Protein AF-A0A183EMD5-F1 (afdb_monomer)

Organism: NCBI:txid637853

Radius of gyration: 33.11 Å; Cα contacts (8 Å, |Δi|>4): 46; chains: 1; bounding box: 68×28×102 Å

Secondary structure (DSSP, 8-state):
-HHHHHHHHHHHHHHHHHHHHHHHHHHHHHHHHHHHHHHHHHHHHIIIIIIIIIIHHIIIIIHHHHHHHHHHHHHHHHHHHHHTTSS--HHHHHHHHHHHHHHHHHHHHHHHHHHHHHHHHHHHHHHHHHHHHHHHHHHHHHHHHHHH-

Mean predicted aligned error: 10.24 Å

InterPro domains:
  IPR027267 AH/BAR domain superfamily [G3DSA:1.20.1270.60] (32-148)

Sequence (149 aa):
MKDTQQALNSLAKEENKTAQQIESKFLDSWAKNWLKQDLDEYLQDIESKFLDSWAKNWLKQDLDEYLQDVSELKKRRLDKDGLAQSANNREADDNYVQQLQKVQGNISHLKAHYRKTADATRQLITILEDHFDKCADMTESRLEHAKKA

Foldseek 3Di:
DVVVVVVVVVVVVVVVVVVVVVVVVCCVVCCVVVCVPLVVVLVCCCCVQQVVPPVCCLVPPLVVVLVVLVVVLVVLVVVCVVCVVPPDDPPSVVSNVVSVVVNVVSVVCVVVVVVVVVVSVVVNVVSVVVSVVVVVVVVVVVVVVVVVD

pLDDT: mean 83.58, std 7.9, range [55.19, 96.19]

Structure (mmCIF, N/CA/C/O backbone):
data_AF-A0A183EMD5-F1
#
_entry.id   AF-A0A183EMD5-F1
#
loop_
_atom_site.group_PDB
_atom_site.id
_atom_site.type_symbol
_atom_site.label_atom_id
_atom_site.label_alt_id
_atom_site.label_comp_id
_atom_site.label_asym_id
_atom_site.label_entity_id
_atom_site.label_seq_id
_atom_site.pdbx_PDB_ins_code
_atom_site.Cartn_x
_atom_site.Cartn_y
_atom_site.Cartn_z
_atom_site.occupancy
_atom_site.B_iso_or_equiv
_atom_site.auth_seq_id
_atom_site.auth_comp_id
_atom_site.auth_asym_id
_atom_site.auth_atom_id
_atom_site.pdbx_PDB_model_num
ATOM 1 N N . MET A 1 1 ? -34.357 6.714 62.766 1.00 66.81 1 MET A N 1
ATOM 2 C CA . MET A 1 1 ? -34.861 6.439 61.397 1.00 66.81 1 MET A CA 1
ATOM 3 C C . MET A 1 1 ? -34.307 7.421 60.370 1.00 66.81 1 MET A C 1
ATOM 5 O O . MET A 1 1 ? -33.823 6.967 59.345 1.00 66.81 1 MET A O 1
ATOM 9 N N . LYS A 1 2 ? -34.323 8.740 60.624 1.00 76.81 2 LYS A N 1
ATOM 10 C CA . LYS A 1 2 ? -33.762 9.736 59.689 1.00 76.81 2 LYS A CA 1
ATOM 11 C C . LYS A 1 2 ? -32.242 9.584 59.489 1.00 76.81 2 LYS A C 1
ATOM 13 O O . LYS A 1 2 ? -31.785 9.550 58.352 1.00 76.81 2 LYS A O 1
ATOM 18 N N . ASP A 1 3 ? -31.504 9.365 60.576 1.00 86.81 3 ASP A N 1
ATOM 19 C CA . ASP A 1 3 ? -30.039 9.210 60.542 1.00 86.81 3 ASP A CA 1
ATOM 20 C C . ASP A 1 3 ? -29.598 7.904 59.865 1.00 86.81 3 ASP A C 1
ATOM 22 O O . ASP A 1 3 ? -28.629 7.877 59.110 1.00 86.81 3 ASP A O 1
ATOM 26 N N . THR A 1 4 ? -30.363 6.824 60.055 1.00 88.12 4 THR A N 1
ATOM 27 C CA . THR A 1 4 ? -30.132 5.539 59.382 1.00 88.12 4 THR A CA 1
ATOM 28 C C . THR A 1 4 ? -30.353 5.630 57.872 1.00 88.12 4 THR A C 1
ATOM 30 O O . THR A 1 4 ? -29.566 5.076 57.109 1.00 88.12 4 THR A O 1
ATOM 33 N N . GLN A 1 5 ? -31.370 6.373 57.424 1.00 90.88 5 GLN A N 1
ATOM 34 C CA . GLN A 1 5 ? -31.611 6.604 55.997 1.00 90.88 5 GLN A CA 1
ATOM 35 C C . GLN A 1 5 ? -30.497 7.447 55.358 1.00 90.88 5 GLN A C 1
ATOM 37 O O . GLN A 1 5 ? -30.076 7.182 54.233 1.00 90.88 5 GLN A O 1
ATOM 42 N N . GLN A 1 6 ? -29.995 8.455 56.077 1.00 92.75 6 GLN A N 1
ATOM 43 C CA . GLN A 1 6 ? -28.863 9.265 55.623 1.00 92.75 6 GLN A CA 1
ATOM 44 C C . GLN A 1 6 ? -27.577 8.440 55.501 1.00 92.75 6 GLN A C 1
ATOM 46 O O . GLN A 1 6 ? -26.858 8.581 54.509 1.00 92.75 6 GLN A O 1
ATOM 51 N N . ALA A 1 7 ? -27.307 7.560 56.468 1.00 91.38 7 ALA A N 1
ATOM 52 C CA . ALA A 1 7 ? -26.167 6.649 56.421 1.00 91.38 7 ALA A CA 1
ATOM 53 C C . ALA A 1 7 ? -26.244 5.691 55.219 1.00 91.38 7 ALA A C 1
ATOM 55 O O . ALA A 1 7 ? -25.272 5.577 54.475 1.00 91.38 7 ALA A O 1
ATOM 56 N N . LEU A 1 8 ? -27.411 5.085 54.968 1.00 90.81 8 LEU A N 1
ATOM 57 C CA . LEU A 1 8 ? -27.663 4.218 53.806 1.00 90.81 8 LEU A CA 1
ATOM 58 C C . LEU A 1 8 ? -27.429 4.935 52.470 1.00 90.81 8 LEU A C 1
ATOM 60 O O . LEU A 1 8 ? -26.729 4.416 51.605 1.00 90.81 8 LEU A O 1
ATOM 64 N N . ASN A 1 9 ? -27.952 6.153 52.314 1.00 94.38 9 ASN A N 1
ATOM 65 C CA . ASN A 1 9 ? -27.755 6.935 51.089 1.00 94.38 9 ASN A CA 1
ATOM 66 C C . ASN A 1 9 ? -26.283 7.321 50.871 1.00 94.38 9 ASN A C 1
ATOM 68 O O . ASN A 1 9 ? -25.826 7.421 49.733 1.00 94.38 9 ASN A O 1
ATOM 72 N N . SER A 1 10 ? -25.544 7.556 51.957 1.00 94.06 10 SER A N 1
ATOM 73 C CA . SER A 1 10 ? -24.124 7.912 51.898 1.00 94.06 10 SER A CA 1
ATOM 74 C C . SER A 1 10 ? -23.267 6.705 51.511 1.00 94.06 10 SER A C 1
ATOM 76 O O . SER A 1 10 ? -22.385 6.836 50.668 1.00 94.06 10 SER A O 1
ATOM 78 N N . LEU A 1 11 ? -23.591 5.526 52.055 1.00 93.62 11 LEU A N 1
ATOM 79 C CA . LEU A 1 11 ? -23.011 4.238 51.664 1.00 93.62 11 LEU A CA 1
ATOM 80 C C . LEU A 1 11 ? -23.242 3.940 50.182 1.00 93.62 11 LEU A C 1
ATOM 82 O O . LEU A 1 11 ? -22.276 3.740 49.454 1.00 93.62 11 LEU A O 1
ATOM 86 N N . ALA A 1 12 ? -24.489 4.029 49.712 1.00 90.25 12 ALA A N 1
ATOM 87 C CA . ALA A 1 12 ? -24.818 3.789 48.307 1.00 90.25 12 ALA A CA 1
ATOM 88 C C . ALA A 1 12 ? -24.067 4.740 47.356 1.00 90.25 12 ALA A C 1
ATOM 90 O O . ALA A 1 12 ? -23.650 4.351 46.267 1.00 90.25 12 ALA A O 1
ATOM 91 N N . LYS A 1 13 ? -23.860 6.001 47.761 1.00 95.06 13 LYS A N 1
ATOM 92 C CA . LYS A 1 13 ? -23.096 6.974 46.969 1.00 95.06 13 LYS A CA 1
ATOM 93 C C . LYS A 1 13 ? -21.610 6.614 46.891 1.00 95.06 13 LYS A C 1
ATOM 95 O O . LYS A 1 13 ? -21.016 6.760 45.823 1.00 95.06 13 LYS A O 1
ATOM 100 N N . GLU A 1 14 ? -21.019 6.160 47.993 1.00 93.50 14 GLU A N 1
ATOM 101 C CA . GLU A 1 14 ? -19.604 5.779 48.030 1.00 93.50 14 GLU A CA 1
ATOM 102 C C . GLU A 1 14 ? -19.351 4.450 47.305 1.00 93.50 14 GLU A C 1
ATOM 104 O O . GLU A 1 14 ? -18.366 4.334 46.575 1.00 93.50 14 GLU A O 1
ATOM 109 N N . GLU A 1 15 ? -20.272 3.488 47.409 1.00 89.81 15 GLU A N 1
ATOM 110 C CA . GLU A 1 15 ? -20.260 2.258 46.606 1.00 89.81 15 GLU A CA 1
ATOM 111 C C . GLU A 1 15 ? -20.306 2.579 45.112 1.00 89.81 15 GLU A C 1
ATOM 113 O O . GLU A 1 15 ? -19.452 2.119 44.357 1.00 89.81 15 GLU A O 1
ATOM 118 N N . ASN A 1 16 ? -21.238 3.436 44.688 1.00 89.75 16 ASN A N 1
ATOM 119 C CA . ASN A 1 16 ? -21.385 3.799 43.280 1.00 89.75 16 ASN A CA 1
ATOM 120 C C . ASN A 1 16 ? -20.142 4.534 42.745 1.00 89.75 16 ASN A C 1
ATOM 122 O O . ASN A 1 16 ? -19.648 4.252 41.656 1.00 89.75 16 ASN A O 1
ATOM 126 N N . LYS A 1 17 ? -19.563 5.432 43.548 1.00 93.94 17 LYS A N 1
ATOM 127 C CA . LYS A 1 17 ? -18.305 6.111 43.216 1.00 93.94 17 LYS A CA 1
ATOM 128 C C . LYS A 1 17 ? -17.132 5.131 43.112 1.00 93.94 17 LYS A C 1
ATOM 130 O O . LYS A 1 17 ? -16.304 5.262 42.212 1.00 93.94 17 LYS A O 1
ATOM 135 N N . THR A 1 18 ? -17.059 4.154 44.012 1.00 88.81 18 THR A N 1
ATOM 136 C CA . THR A 1 18 ? -16.024 3.111 43.989 1.00 88.81 18 THR A CA 1
ATOM 137 C C . THR A 1 18 ? -16.171 2.230 42.749 1.00 88.81 18 THR A C 1
ATOM 139 O O . THR A 1 18 ? -15.181 1.976 42.065 1.00 88.81 18 THR A O 1
ATOM 142 N N . ALA A 1 19 ? -17.401 1.842 42.403 1.00 84.25 19 ALA A N 1
ATOM 143 C CA . ALA A 1 19 ? -17.705 1.086 41.192 1.00 84.25 19 ALA A CA 1
ATOM 144 C C . ALA A 1 19 ? -17.266 1.843 39.927 1.00 84.25 19 ALA A C 1
ATOM 146 O O . ALA A 1 19 ? -16.502 1.301 39.134 1.00 84.25 19 ALA A O 1
ATOM 147 N N . GLN A 1 20 ? -17.625 3.126 39.801 1.00 86.12 20 GLN A N 1
ATOM 148 C CA . GLN A 1 20 ? -17.197 3.976 38.681 1.00 86.12 20 GLN A CA 1
ATOM 149 C C . GLN A 1 20 ? -15.669 4.093 38.575 1.00 86.12 20 GLN A C 1
ATOM 151 O O . GLN A 1 20 ? -15.111 4.106 37.478 1.00 86.12 20 GLN A O 1
ATOM 156 N N . GLN A 1 21 ? -14.963 4.179 39.706 1.00 88.00 21 GLN A N 1
ATOM 157 C CA . GLN A 1 21 ? -13.499 4.244 39.712 1.00 88.00 21 GLN A CA 1
ATOM 158 C C . GLN A 1 21 ? -12.850 2.930 39.270 1.00 88.00 21 GLN A C 1
ATOM 160 O O . GLN A 1 21 ? -11.836 2.959 38.570 1.00 88.00 21 GLN A O 1
ATOM 165 N N . ILE A 1 22 ? -13.405 1.791 39.685 1.00 80.19 22 ILE A N 1
ATOM 166 C CA . ILE A 1 22 ? -12.938 0.469 39.258 1.00 80.19 22 ILE A CA 1
ATOM 167 C C . ILE A 1 22 ? -13.197 0.289 37.760 1.00 80.19 22 ILE A C 1
ATOM 169 O O . ILE A 1 22 ? -12.276 -0.078 37.033 1.00 80.19 22 ILE A O 1
ATOM 173 N N . GLU A 1 23 ? -14.401 0.623 37.295 1.00 78.56 23 GLU A N 1
ATOM 174 C CA . GLU A 1 23 ? -14.796 0.561 35.887 1.00 78.56 23 GLU A CA 1
ATOM 175 C C . GLU A 1 23 ? -13.886 1.429 35.011 1.00 78.56 23 GLU A C 1
ATOM 177 O O . GLU A 1 23 ? -13.300 0.943 34.046 1.00 78.56 23 GLU A O 1
ATOM 182 N N . SER A 1 24 ? -13.666 2.690 35.394 1.00 81.69 24 SER A N 1
ATOM 183 C CA . SER A 1 24 ? -12.789 3.604 34.657 1.00 81.69 24 SER A CA 1
ATOM 184 C C . SER A 1 24 ? -11.348 3.092 34.573 1.00 81.69 24 SER A C 1
ATOM 186 O O . SER A 1 24 ? -10.747 3.137 33.501 1.00 81.69 24 SER A O 1
ATOM 188 N N . LYS A 1 25 ? -10.790 2.565 35.672 1.00 83.94 25 LYS A N 1
ATOM 189 C CA . LYS A 1 25 ? -9.428 2.004 35.678 1.00 83.94 25 LYS A CA 1
ATOM 190 C C . LYS A 1 25 ? -9.317 0.738 34.837 1.00 83.94 25 LYS A C 1
ATOM 192 O O . LYS A 1 25 ? -8.302 0.543 34.169 1.00 83.94 25 LYS A O 1
ATOM 197 N N . PHE A 1 26 ? -10.335 -0.117 34.883 1.00 78.44 26 PHE A N 1
ATOM 198 C CA . PHE A 1 26 ? -10.396 -1.316 34.060 1.00 78.44 26 PHE A CA 1
ATOM 199 C C . PHE A 1 26 ? -10.438 -0.947 32.576 1.00 78.44 26 PHE A C 1
ATOM 201 O O . PHE A 1 26 ? -9.596 -1.429 31.824 1.00 78.44 26 PHE A O 1
ATOM 208 N N . LEU A 1 27 ? -11.338 -0.042 32.175 1.00 75.50 27 LEU A N 1
ATOM 209 C CA . LEU A 1 27 ? -11.469 0.417 30.791 1.00 75.50 27 LEU A CA 1
ATOM 210 C C . LEU A 1 27 ? -10.204 1.113 30.283 1.00 75.50 27 LEU A C 1
ATOM 212 O O . LEU A 1 27 ? -9.780 0.839 29.167 1.00 75.50 27 LEU A O 1
ATOM 216 N N . ASP A 1 28 ? -9.567 1.964 31.091 1.00 78.94 28 ASP A N 1
ATOM 217 C CA . ASP A 1 28 ? -8.338 2.667 30.697 1.00 78.94 28 ASP A CA 1
ATOM 218 C C . ASP A 1 28 ? -7.156 1.698 30.521 1.00 78.94 28 ASP A C 1
ATOM 220 O O . ASP A 1 28 ? -6.436 1.750 29.524 1.00 78.94 28 ASP A O 1
ATOM 224 N N . SER A 1 29 ? -6.976 0.761 31.458 1.00 79.69 29 SER A N 1
ATOM 225 C CA . SER A 1 29 ? -5.931 -0.267 31.363 1.00 79.69 29 SER A CA 1
ATOM 226 C C . SER A 1 29 ? -6.188 -1.232 30.200 1.00 79.69 29 SER A C 1
ATOM 228 O O . SER A 1 29 ? -5.268 -1.595 29.464 1.00 79.69 29 SER A O 1
ATOM 230 N N . TRP A 1 30 ? -7.453 -1.610 29.997 1.00 75.06 30 TRP A N 1
ATOM 231 C CA . TRP A 1 30 ? -7.883 -2.449 28.886 1.00 7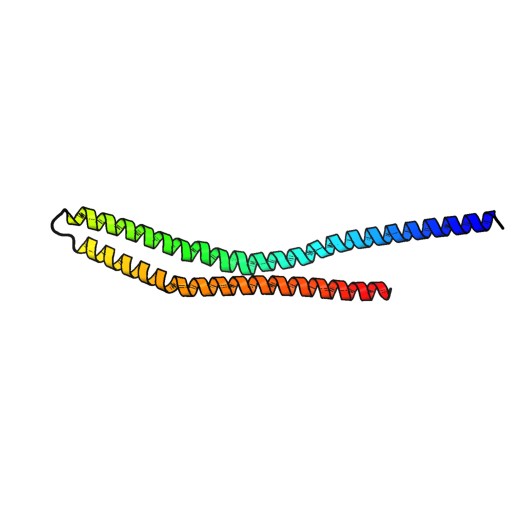5.06 30 TRP A CA 1
ATOM 232 C C . TRP A 1 30 ? -7.622 -1.768 27.546 1.00 75.06 30 TRP A C 1
ATOM 234 O O . TRP A 1 30 ? -6.901 -2.333 26.729 1.00 75.06 30 TRP A O 1
ATOM 244 N N . ALA A 1 31 ? -8.135 -0.552 27.350 1.00 74.44 31 ALA A N 1
ATOM 245 C CA . ALA A 1 31 ? -7.993 0.188 26.104 1.00 74.44 31 ALA A CA 1
ATOM 246 C C . ALA A 1 31 ? -6.519 0.383 25.745 1.00 74.44 31 ALA A C 1
ATOM 248 O O . ALA A 1 31 ? -6.145 0.178 24.598 1.00 74.44 31 ALA A O 1
ATOM 249 N N . LYS A 1 32 ? -5.662 0.699 26.725 1.00 78.88 32 LYS A N 1
ATOM 250 C CA . LYS A 1 32 ? -4.218 0.863 26.504 1.00 78.88 32 LYS A CA 1
ATOM 251 C C . LYS A 1 32 ? -3.529 -0.420 26.062 1.00 78.88 32 LYS A C 1
ATOM 253 O O . LYS A 1 32 ? -2.746 -0.383 25.120 1.00 78.88 32 LYS A O 1
ATOM 258 N N . ASN A 1 33 ? -3.782 -1.536 26.741 1.00 78.38 33 ASN A N 1
ATOM 259 C CA . ASN A 1 33 ? -3.122 -2.799 26.405 1.00 78.38 33 ASN A CA 1
ATOM 260 C C . ASN A 1 33 ? -3.648 -3.376 25.087 1.00 78.38 33 ASN A C 1
ATOM 262 O O . ASN A 1 33 ? -2.857 -3.872 24.290 1.00 78.38 33 ASN A O 1
ATOM 266 N N . TRP A 1 34 ? -4.957 -3.256 24.856 1.00 71.25 34 TRP A N 1
ATOM 267 C CA . TRP A 1 34 ? -5.625 -3.683 23.632 1.00 71.25 34 TRP A CA 1
ATOM 268 C C . TRP A 1 34 ? -5.148 -2.882 22.421 1.00 71.25 34 TRP A C 1
ATOM 270 O O . TRP A 1 34 ? -4.582 -3.464 21.500 1.00 71.25 34 TRP A O 1
ATOM 280 N N . LEU A 1 35 ? -5.263 -1.547 22.476 1.00 74.06 35 LEU A N 1
ATOM 281 C CA . LEU A 1 35 ? -4.770 -0.673 21.410 1.00 74.06 35 LEU A CA 1
ATOM 282 C C . LEU A 1 35 ? -3.298 -0.916 21.142 1.00 74.06 35 LEU A C 1
ATOM 284 O 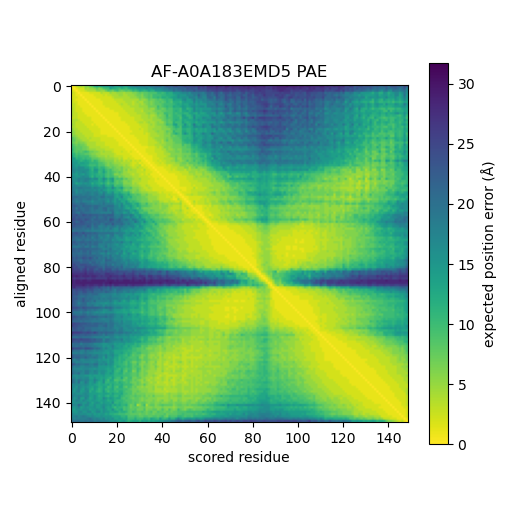O . LEU A 1 35 ? -2.878 -0.782 20.011 1.00 74.06 35 LEU A O 1
ATOM 288 N N . LYS A 1 36 ? -2.498 -1.242 22.157 1.00 79.56 36 LYS A N 1
ATOM 289 C CA . LYS A 1 36 ? -1.077 -1.471 21.943 1.00 79.56 36 LYS A CA 1
ATOM 290 C C . LYS A 1 36 ? -0.805 -2.772 21.188 1.00 79.56 36 LYS A C 1
ATOM 292 O O . LYS A 1 36 ? -0.111 -2.726 20.185 1.00 79.56 36 LYS A O 1
ATOM 297 N N . GLN A 1 37 ? -1.323 -3.910 21.653 1.00 80.56 37 GLN A N 1
ATOM 298 C CA . GLN A 1 37 ? -1.008 -5.205 21.034 1.00 80.56 37 GLN A CA 1
ATOM 299 C C . GLN A 1 37 ? -1.594 -5.341 19.629 1.00 80.56 37 GLN A C 1
ATOM 301 O O . GLN A 1 37 ? -0.868 -5.706 18.707 1.00 80.56 37 GLN A O 1
ATOM 306 N N . ASP A 1 38 ? -2.867 -4.996 19.450 1.00 75.62 38 ASP A N 1
ATOM 307 C CA . ASP A 1 38 ? -3.527 -5.165 18.154 1.00 75.62 38 ASP A CA 1
ATOM 308 C C . ASP A 1 38 ? -2.990 -4.182 17.114 1.00 75.62 38 ASP A C 1
ATOM 310 O O . ASP A 1 38 ? -2.843 -4.535 15.943 1.00 75.62 38 ASP A O 1
ATOM 314 N N . LEU A 1 39 ? -2.672 -2.952 17.535 1.00 75.69 39 LEU A N 1
ATOM 315 C CA . LEU A 1 39 ? -2.039 -1.975 16.656 1.00 75.69 39 LEU A CA 1
ATOM 316 C C . LEU A 1 39 ? -0.611 -2.394 16.312 1.00 75.69 39 LEU A C 1
ATOM 318 O O . LEU A 1 39 ? -0.220 -2.223 15.165 1.00 75.69 39 LEU A O 1
ATOM 322 N N . ASP A 1 40 ? 0.156 -2.950 17.255 1.00 82.69 40 ASP A N 1
ATOM 323 C CA . ASP A 1 40 ? 1.511 -3.442 16.982 1.00 82.69 40 ASP A CA 1
ATOM 324 C C . ASP A 1 40 ? 1.487 -4.575 15.937 1.00 82.69 40 ASP A C 1
ATOM 326 O O . ASP A 1 40 ? 2.261 -4.531 14.979 1.00 82.69 40 ASP A O 1
ATOM 330 N N . GLU A 1 41 ? 0.578 -5.552 16.060 1.00 82.62 41 GLU A N 1
ATOM 331 C CA . GLU A 1 41 ? 0.423 -6.632 15.069 1.00 82.62 41 GLU A CA 1
ATOM 332 C C . GLU A 1 41 ? 0.012 -6.093 13.692 1.00 82.62 41 GLU A C 1
ATOM 334 O O . GLU A 1 41 ? 0.590 -6.458 12.667 1.00 82.62 41 GLU A O 1
ATOM 339 N N . TYR A 1 42 ? -0.955 -5.179 13.661 1.00 79.12 42 TYR A N 1
ATOM 340 C CA . TYR A 1 42 ? -1.405 -4.536 12.431 1.00 79.12 42 TYR A CA 1
ATOM 341 C C . TYR A 1 42 ? -0.305 -3.705 11.757 1.00 79.12 42 TYR A C 1
ATOM 343 O O . TYR A 1 42 ? -0.110 -3.789 10.540 1.00 79.12 42 TYR A O 1
ATOM 351 N N . LEU A 1 43 ? 0.447 -2.924 12.537 1.00 81.44 43 LEU A N 1
ATOM 352 C CA . LEU A 1 43 ? 1.560 -2.126 12.031 1.00 81.44 43 LEU A CA 1
ATOM 353 C C . LEU A 1 43 ? 2.674 -3.020 11.485 1.00 81.4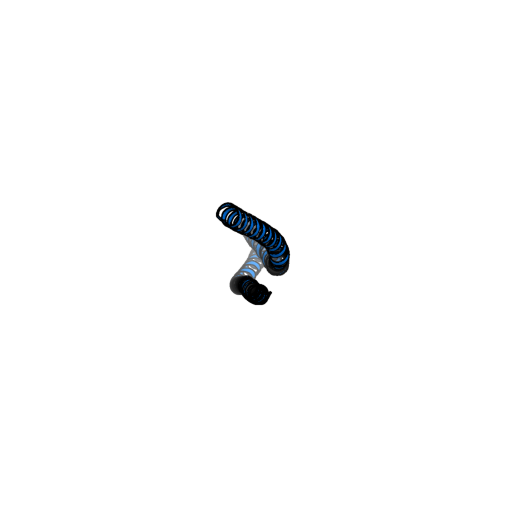4 43 LEU A C 1
ATOM 355 O O . LEU A 1 43 ? 3.198 -2.716 10.415 1.00 81.44 43 LEU A O 1
ATOM 359 N N . GLN A 1 44 ? 2.984 -4.140 12.145 1.00 86.38 44 GLN A N 1
ATOM 360 C CA . GLN A 1 44 ? 3.937 -5.125 11.624 1.00 86.38 44 GLN A CA 1
ATOM 361 C C . GLN A 1 44 ? 3.483 -5.729 10.294 1.00 86.38 44 GLN A C 1
ATOM 363 O O . GLN A 1 44 ? 4.302 -5.927 9.391 1.00 86.38 44 GLN A O 1
ATOM 368 N N . ASP A 1 45 ? 2.192 -6.015 10.143 1.00 81.88 45 ASP A N 1
ATOM 369 C CA . ASP A 1 45 ? 1.645 -6.564 8.905 1.00 81.88 45 ASP A CA 1
ATOM 370 C C . ASP A 1 45 ? 1.749 -5.560 7.747 1.00 81.88 45 ASP A C 1
ATOM 372 O O . ASP A 1 45 ? 2.174 -5.928 6.649 1.00 81.88 45 ASP A O 1
ATOM 376 N N . ILE A 1 46 ? 1.451 -4.280 7.988 1.00 81.69 46 ILE A N 1
ATOM 377 C CA . ILE A 1 46 ? 1.642 -3.215 6.991 1.00 81.69 46 ILE A CA 1
ATOM 378 C C . ILE A 1 46 ? 3.121 -3.015 6.666 1.00 81.69 46 ILE A C 1
ATOM 380 O O . ILE A 1 46 ? 3.493 -2.923 5.491 1.00 81.69 46 ILE A O 1
ATOM 384 N N . GLU A 1 47 ? 3.966 -2.935 7.689 1.00 84.50 47 GLU A N 1
ATOM 385 C CA . GLU A 1 47 ? 5.392 -2.690 7.524 1.00 84.50 47 GLU A CA 1
ATOM 386 C C . GLU A 1 47 ? 6.042 -3.809 6.709 1.00 84.50 47 GLU A C 1
ATOM 388 O O . GLU A 1 47 ? 6.655 -3.543 5.676 1.00 84.50 47 GLU A O 1
ATOM 393 N N . SER A 1 48 ? 5.824 -5.066 7.093 1.00 81.81 48 SER A N 1
ATOM 394 C CA . SER A 1 48 ? 6.448 -6.214 6.433 1.00 81.81 48 SER A CA 1
ATOM 395 C C . SER A 1 48 ? 5.877 -6.493 5.038 1.00 81.81 48 SER A C 1
ATOM 397 O O . SER A 1 48 ? 6.635 -6.690 4.082 1.00 81.81 48 SER A O 1
ATOM 399 N N . LYS A 1 49 ? 4.545 -6.509 4.883 1.00 75.31 49 LYS A N 1
ATOM 400 C CA . LYS A 1 49 ? 3.902 -6.951 3.633 1.00 75.31 49 LYS A CA 1
ATOM 401 C C . LYS A 1 49 ? 3.837 -5.841 2.596 1.00 75.31 49 LYS A C 1
ATOM 403 O O . LYS A 1 49 ? 4.039 -6.108 1.412 1.00 75.31 49 LYS A O 1
ATOM 408 N N . PHE A 1 50 ? 3.574 -4.604 3.012 1.00 79.25 50 PHE A N 1
ATOM 409 C CA . PHE A 1 50 ? 3.383 -3.500 2.076 1.00 79.25 50 PHE A CA 1
ATOM 410 C C . PHE A 1 50 ? 4.642 -2.644 1.917 1.00 79.25 50 PHE A C 1
ATOM 412 O O . PHE A 1 50 ? 5.105 -2.445 0.790 1.00 79.25 50 PHE A O 1
ATOM 419 N N . LEU A 1 51 ? 5.221 -2.152 3.017 1.00 79.19 51 LEU A N 1
ATOM 420 C CA . LEU A 1 51 ? 6.353 -1.221 2.939 1.00 79.19 51 LEU A CA 1
ATOM 421 C C . LEU A 1 51 ? 7.652 -1.927 2.534 1.00 79.19 51 LEU A C 1
ATOM 423 O O . LEU A 1 51 ? 8.290 -1.528 1.556 1.00 79.19 51 LEU A O 1
ATOM 427 N N . ASP A 1 52 ? 8.031 -2.988 3.243 1.00 79.38 52 ASP A N 1
ATOM 428 C CA . ASP A 1 52 ? 9.311 -3.662 3.020 1.00 79.38 52 ASP A CA 1
ATOM 429 C C . ASP A 1 52 ? 9.324 -4.527 1.757 1.00 79.38 52 ASP A C 1
ATOM 431 O O . ASP A 1 52 ? 10.349 -4.602 1.079 1.00 79.38 52 ASP A O 1
ATOM 435 N N . SER A 1 53 ? 8.202 -5.163 1.413 1.00 76.81 53 SER A N 1
ATOM 436 C CA . SER A 1 53 ? 8.138 -6.043 0.243 1.00 76.81 53 SER A CA 1
ATOM 437 C C . SER A 1 53 ? 7.779 -5.287 -1.033 1.00 76.81 53 SER A C 1
ATOM 439 O O . SER A 1 53 ? 8.544 -5.296 -1.998 1.00 76.81 53 SER A O 1
ATOM 441 N N . TRP A 1 54 ? 6.629 -4.608 -1.061 1.00 81.50 54 TRP A N 1
ATOM 442 C CA . TRP A 1 54 ? 6.178 -3.953 -2.285 1.00 81.50 54 TRP A CA 1
ATOM 443 C C . TRP A 1 54 ? 6.878 -2.611 -2.501 1.00 81.50 54 TRP A C 1
ATOM 445 O O . TRP A 1 54 ? 7.573 -2.453 -3.503 1.00 81.50 54 TRP A O 1
ATOM 455 N N . ALA A 1 55 ? 6.743 -1.658 -1.571 1.00 78.38 55 ALA A N 1
ATOM 456 C CA . ALA A 1 55 ? 7.192 -0.284 -1.805 1.00 78.38 55 ALA A CA 1
ATOM 457 C C . ALA A 1 55 ? 8.710 -0.201 -2.002 1.00 78.38 55 ALA A C 1
ATOM 459 O O . ALA A 1 55 ? 9.179 0.480 -2.911 1.00 78.38 55 ALA A O 1
ATOM 460 N N . LYS A 1 56 ? 9.480 -0.927 -1.191 1.00 81.12 56 LYS A N 1
ATOM 461 C CA . LYS A 1 56 ? 10.943 -0.935 -1.265 1.00 81.12 56 LYS A CA 1
ATOM 462 C C . LYS A 1 56 ? 11.463 -1.554 -2.557 1.00 81.12 56 LYS A C 1
ATOM 464 O O . LYS A 1 56 ? 12.272 -0.919 -3.222 1.00 81.12 56 LYS A O 1
ATOM 469 N N . ASN A 1 57 ? 11.003 -2.745 -2.937 1.00 80.88 57 ASN A N 1
ATOM 470 C CA . ASN A 1 57 ? 11.481 -3.390 -4.165 1.00 80.88 57 ASN A CA 1
ATOM 471 C C . ASN A 1 57 ? 11.026 -2.604 -5.401 1.00 80.88 57 ASN A C 1
ATOM 473 O O . ASN A 1 57 ? 11.827 -2.322 -6.287 1.00 80.88 57 ASN A O 1
ATOM 477 N N . TRP A 1 58 ? 9.773 -2.145 -5.409 1.00 79.88 58 TRP A N 1
ATOM 478 C CA . TRP A 1 58 ? 9.215 -1.381 -6.520 1.00 79.88 58 TRP A CA 1
ATOM 479 C C . TRP A 1 58 ? 9.888 -0.013 -6.712 1.00 79.88 58 TRP A C 1
ATOM 481 O O . TRP A 1 58 ? 10.376 0.301 -7.797 1.00 79.88 58 TRP A O 1
ATOM 491 N N . LEU A 1 59 ? 9.930 0.819 -5.664 1.00 72.56 59 LEU A N 1
ATOM 492 C CA . LEU A 1 59 ? 10.460 2.182 -5.772 1.00 72.56 59 LEU A CA 1
ATOM 493 C C . LEU A 1 59 ? 11.981 2.209 -5.867 1.00 72.56 59 LEU A C 1
ATOM 495 O O . LEU A 1 59 ? 12.524 3.094 -6.522 1.00 72.56 59 LEU A O 1
ATOM 499 N N . LYS A 1 60 ? 12.674 1.295 -5.182 1.00 76.75 60 LYS A N 1
ATOM 500 C CA . LYS A 1 60 ? 14.132 1.362 -5.083 1.00 76.75 60 LYS A CA 1
ATOM 501 C C . LYS A 1 60 ? 14.844 0.605 -6.193 1.00 76.75 60 LYS A C 1
ATOM 503 O O . LYS A 1 60 ? 15.916 1.043 -6.579 1.00 76.75 60 LYS A O 1
ATOM 508 N N . GLN A 1 61 ? 14.318 -0.530 -6.649 1.00 78.06 61 GLN A N 1
ATOM 509 C CA . GLN A 1 61 ? 15.002 -1.328 -7.670 1.00 78.06 61 GLN A CA 1
ATOM 510 C C . GLN A 1 61 ? 14.456 -0.988 -9.052 1.00 78.06 61 GLN A C 1
ATOM 512 O O . GLN A 1 61 ? 15.163 -0.383 -9.851 1.00 78.06 61 GLN A O 1
ATOM 517 N N . ASP A 1 62 ? 13.175 -1.260 -9.298 1.00 81.62 62 ASP A N 1
ATOM 518 C CA . ASP A 1 62 ? 12.623 -1.152 -10.652 1.00 81.62 62 ASP A CA 1
ATOM 519 C C . ASP A 1 62 ? 12.580 0.302 -11.161 1.00 81.62 62 ASP A C 1
ATOM 521 O O . ASP A 1 62 ? 12.963 0.586 -12.298 1.00 81.62 62 ASP A O 1
ATOM 525 N N . LEU A 1 63 ? 12.125 1.251 -10.331 1.00 82.88 63 LEU A N 1
ATOM 526 C CA . LEU A 1 63 ? 12.043 2.654 -10.750 1.00 82.88 63 LEU A CA 1
ATOM 527 C C . LEU A 1 63 ? 13.428 3.303 -10.899 1.00 82.88 63 LEU A C 1
ATOM 529 O O . LEU A 1 63 ? 13.624 4.099 -11.820 1.00 82.88 63 LEU A O 1
ATOM 533 N N . ASP A 1 64 ? 14.377 2.971 -10.023 1.00 86.94 64 ASP A N 1
ATOM 534 C CA . ASP A 1 64 ? 15.733 3.523 -10.088 1.00 86.94 64 ASP A CA 1
ATOM 535 C C . ASP A 1 64 ? 16.462 3.035 -11.345 1.00 86.94 64 ASP A C 1
ATOM 537 O O . ASP A 1 64 ? 17.009 3.847 -12.091 1.00 86.94 64 ASP A O 1
ATOM 541 N N . GLU A 1 65 ? 16.366 1.741 -11.668 1.00 88.25 65 GLU A N 1
ATOM 542 C CA . GLU A 1 65 ? 16.905 1.182 -12.914 1.00 88.25 65 GLU A CA 1
ATOM 543 C C . GLU A 1 65 ? 16.315 1.871 -14.151 1.00 88.25 65 GLU A C 1
ATOM 545 O O . GLU A 1 65 ? 17.039 2.226 -15.086 1.00 88.25 65 GLU A O 1
ATOM 550 N N . TYR A 1 66 ? 15.007 2.140 -14.152 1.00 89.19 66 TYR A N 1
ATOM 551 C CA . TYR A 1 66 ? 14.355 2.816 -15.274 1.00 89.19 66 TYR A CA 1
ATOM 552 C C . TYR A 1 66 ? 14.833 4.259 -15.437 1.00 89.19 66 TYR A C 1
ATOM 554 O O . TYR A 1 66 ? 15.065 4.711 -16.563 1.00 89.19 66 TYR A O 1
ATOM 562 N N . LEU A 1 67 ? 14.998 4.988 -14.332 1.00 90.00 67 LEU A N 1
ATOM 563 C CA . LEU A 1 67 ? 15.519 6.354 -14.353 1.00 90.00 67 LEU A CA 1
ATOM 56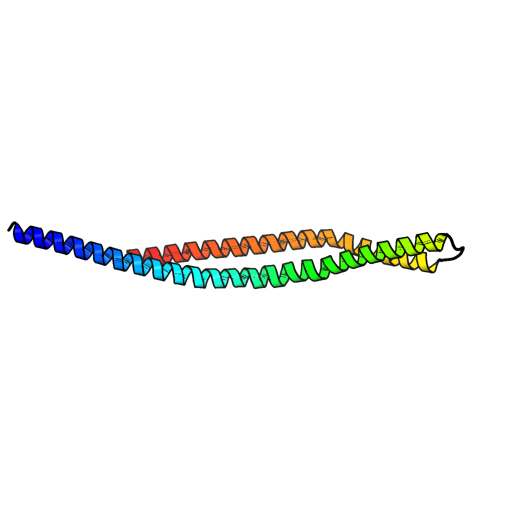4 C C . LEU A 1 67 ? 16.982 6.390 -14.808 1.00 90.00 67 LEU A C 1
ATOM 566 O O . LEU A 1 67 ? 17.345 7.252 -15.615 1.00 90.00 67 LEU A O 1
ATOM 570 N N . GLN A 1 68 ? 17.801 5.442 -14.351 1.00 92.50 68 GLN A N 1
ATOM 571 C CA . GLN A 1 68 ? 19.183 5.287 -14.801 1.00 92.50 68 GLN A CA 1
ATOM 572 C C . GLN A 1 68 ? 19.246 5.013 -16.308 1.00 92.50 68 GLN A C 1
ATOM 574 O O . GLN A 1 68 ? 19.999 5.682 -17.018 1.00 92.50 68 GLN A O 1
ATOM 579 N N . ASP A 1 69 ? 18.398 4.123 -16.828 1.00 93.94 69 ASP A N 1
ATOM 580 C CA . ASP A 1 69 ? 18.364 3.797 -18.255 1.00 93.94 69 ASP A CA 1
ATOM 581 C C . ASP A 1 69 ? 17.931 4.974 -19.137 1.00 93.94 69 ASP A C 1
ATOM 583 O O . ASP A 1 69 ? 18.478 5.169 -20.228 1.00 93.94 69 ASP A O 1
ATOM 587 N N . VAL A 1 70 ? 16.982 5.789 -18.671 1.00 93.44 70 VAL A N 1
ATOM 588 C CA . VAL A 1 70 ? 16.575 7.024 -19.361 1.00 93.44 70 VAL A CA 1
ATOM 589 C C . VAL A 1 70 ? 17.693 8.070 -19.327 1.00 93.44 70 VAL A C 1
ATOM 591 O O . VAL A 1 70 ? 17.930 8.755 -20.326 1.00 93.44 70 VAL A O 1
ATOM 594 N N . SER A 1 71 ? 18.398 8.191 -18.201 1.00 95.12 71 SER A N 1
ATOM 595 C CA . SER A 1 71 ? 19.550 9.089 -18.066 1.00 95.12 71 SER A CA 1
ATOM 596 C C . SER A 1 71 ? 20.678 8.696 -19.024 1.00 95.12 71 SER A C 1
ATOM 598 O O . SER A 1 71 ? 21.185 9.538 -19.771 1.00 95.12 71 SER A O 1
ATOM 600 N N . GLU A 1 72 ? 21.003 7.403 -19.089 1.00 95.06 72 GLU A N 1
ATOM 601 C CA . GLU A 1 72 ? 22.012 6.875 -20.008 1.00 95.06 72 GLU A CA 1
ATOM 602 C C . GLU A 1 72 ? 21.585 7.074 -21.469 1.00 95.06 72 GLU A C 1
ATOM 604 O O . GLU A 1 72 ? 22.386 7.525 -22.285 1.00 95.06 72 GLU A O 1
ATOM 609 N N . LEU A 1 73 ? 20.307 6.862 -21.809 1.00 96.19 73 LEU A N 1
ATOM 610 C CA . LEU A 1 73 ? 19.792 7.151 -23.153 1.00 96.19 73 LEU A CA 1
ATOM 611 C C . LEU A 1 73 ? 20.001 8.619 -23.543 1.00 96.19 73 LEU A C 1
ATOM 613 O O . LEU A 1 73 ? 20.407 8.922 -24.668 1.00 96.19 73 LEU A O 1
ATOM 617 N N . LYS A 1 74 ? 19.731 9.540 -22.612 1.00 94.62 74 LYS A N 1
ATOM 618 C CA . LYS A 1 74 ? 19.936 10.975 -22.831 1.00 94.62 74 LYS A CA 1
ATOM 619 C C . LYS A 1 74 ? 21.410 11.290 -23.077 1.00 94.62 74 LYS A C 1
ATOM 621 O O . LYS A 1 74 ? 21.708 12.069 -23.980 1.00 94.62 74 LYS A O 1
ATOM 626 N N . LYS A 1 75 ? 22.319 10.670 -22.321 1.00 93.94 75 LYS A N 1
ATOM 627 C CA . LYS A 1 75 ? 23.765 10.806 -22.519 1.00 93.94 75 LYS A CA 1
ATOM 628 C C . LYS A 1 75 ? 24.192 10.301 -23.900 1.00 93.94 75 LYS A C 1
ATOM 630 O O . LYS A 1 75 ? 24.795 11.057 -24.653 1.00 93.94 75 LYS A O 1
ATOM 635 N N . ARG A 1 76 ? 23.782 9.087 -24.287 1.00 90.81 76 ARG A N 1
ATOM 636 C CA . ARG A 1 76 ? 24.112 8.502 -25.602 1.00 90.81 76 ARG A CA 1
ATOM 637 C C . ARG A 1 76 ? 23.586 9.325 -26.769 1.00 90.81 76 ARG A C 1
ATOM 639 O O . ARG A 1 76 ? 24.247 9.415 -27.797 1.00 90.81 76 ARG A O 1
ATOM 646 N N . ARG A 1 77 ? 22.420 9.955 -26.609 1.00 91.44 77 ARG A N 1
ATOM 647 C CA . ARG A 1 77 ? 21.893 10.892 -27.605 1.00 91.44 77 ARG A CA 1
ATOM 648 C C . ARG A 1 77 ? 22.815 12.097 -27.791 1.00 91.44 77 ARG A C 1
ATOM 650 O O . ARG A 1 77 ? 23.095 12.461 -28.923 1.00 91.44 77 ARG A O 1
ATOM 657 N N . LEU A 1 78 ? 23.288 12.693 -26.696 1.00 88.94 78 LEU A N 1
ATOM 658 C CA . LEU A 1 78 ? 24.214 13.827 -26.752 1.00 88.94 78 LEU A CA 1
ATOM 659 C C . LEU A 1 78 ? 25.558 13.429 -27.370 1.00 88.94 78 LEU A C 1
ATOM 661 O O . LEU A 1 78 ? 26.075 14.170 -28.201 1.00 88.94 78 LEU A O 1
ATOM 665 N N . ASP A 1 79 ? 26.085 12.255 -27.016 1.00 86.56 79 ASP A N 1
ATOM 666 C CA . ASP A 1 79 ? 27.321 11.722 -27.600 1.00 86.56 79 ASP A CA 1
ATOM 667 C C . ASP A 1 79 ? 27.164 11.522 -29.114 1.00 86.56 79 ASP A C 1
ATOM 669 O O . ASP A 1 79 ? 28.003 11.972 -29.894 1.00 86.56 79 ASP A O 1
ATOM 673 N N . LYS A 1 80 ? 26.050 10.917 -29.545 1.00 85.56 80 LYS A N 1
ATOM 674 C CA . LYS A 1 80 ? 25.693 10.769 -30.961 1.00 85.56 80 LYS A CA 1
ATOM 675 C C . LYS A 1 80 ? 25.611 12.124 -31.671 1.00 85.56 80 LYS A C 1
ATOM 677 O O . LYS A 1 80 ? 26.220 12.288 -32.725 1.00 85.56 80 LYS A O 1
ATOM 682 N N . ASP A 1 81 ? 24.888 13.088 -31.106 1.00 84.56 81 ASP A N 1
ATOM 683 C CA . ASP A 1 81 ? 24.678 14.406 -31.719 1.00 84.56 81 ASP A CA 1
ATOM 684 C C . ASP A 1 81 ? 25.992 15.213 -31.809 1.00 84.56 81 ASP A C 1
ATOM 686 O O . ASP A 1 81 ? 26.226 15.915 -32.794 1.00 84.56 81 ASP A O 1
ATOM 690 N N . GLY A 1 82 ? 26.883 15.081 -30.819 1.00 82.19 82 GLY A N 1
ATOM 691 C CA . GLY A 1 82 ? 28.216 15.690 -30.835 1.00 82.19 82 GLY A CA 1
ATOM 692 C C . GLY A 1 82 ? 29.165 15.032 -31.840 1.00 82.19 82 GLY A C 1
ATOM 693 O O . GLY A 1 82 ? 29.912 15.720 -32.535 1.00 82.19 82 GLY A O 1
ATOM 694 N N . LEU A 1 83 ? 29.111 13.704 -31.967 1.00 70.25 83 LEU A N 1
ATOM 695 C CA . LEU A 1 83 ? 29.962 12.937 -32.878 1.00 70.25 83 LEU A CA 1
ATOM 696 C C . LEU A 1 83 ? 29.471 12.955 -34.325 1.00 70.25 83 LEU A C 1
ATOM 698 O O . LEU A 1 83 ? 30.296 12.790 -35.215 1.00 70.25 83 LEU A O 1
ATOM 702 N N . ALA A 1 84 ? 28.190 13.224 -34.587 1.00 61.34 84 ALA A N 1
ATOM 703 C CA . ALA A 1 84 ? 27.655 13.427 -35.936 1.00 61.34 84 ALA A CA 1
ATOM 704 C C . ALA A 1 84 ? 28.319 14.607 -36.680 1.00 61.34 84 ALA A C 1
ATOM 706 O O . ALA A 1 84 ? 28.266 14.676 -37.907 1.00 61.34 84 ALA A O 1
ATOM 707 N N . GLN A 1 85 ? 28.988 15.513 -35.955 1.00 61.91 85 GLN A N 1
ATOM 708 C CA . GLN A 1 85 ? 29.817 16.585 -36.523 1.00 61.91 85 GLN A CA 1
ATOM 709 C C . GLN A 1 85 ? 31.200 16.093 -36.999 1.00 61.91 85 GLN A C 1
ATOM 711 O O . GLN A 1 85 ? 31.894 16.801 -37.727 1.00 61.91 85 GLN A O 1
ATOM 716 N N . SER A 1 86 ? 31.595 14.874 -36.623 1.00 60.09 86 SER A N 1
ATOM 717 C CA . SER A 1 86 ? 32.809 14.183 -37.063 1.00 60.09 86 SER A CA 1
ATOM 718 C C . SER A 1 86 ? 32.430 13.004 -37.971 1.00 60.09 86 SER A C 1
ATOM 720 O O . SER A 1 86 ? 31.569 12.201 -37.637 1.00 60.09 86 SER A O 1
ATOM 722 N N . ALA A 1 87 ? 33.023 12.904 -39.159 1.00 55.19 87 ALA A N 1
ATOM 723 C CA . ALA A 1 87 ? 32.476 12.165 -40.306 1.00 55.19 87 ALA A CA 1
ATOM 724 C C . ALA A 1 87 ? 32.389 10.616 -40.216 1.00 55.19 87 ALA A C 1
ATOM 726 O O . ALA A 1 87 ? 32.296 9.960 -41.249 1.00 55.19 87 ALA A O 1
ATOM 727 N N . ASN A 1 88 ? 32.420 9.993 -39.037 1.00 63.88 88 ASN A N 1
ATOM 728 C CA . ASN A 1 88 ? 32.219 8.549 -38.899 1.00 63.88 88 ASN A CA 1
ATOM 729 C C . ASN A 1 88 ? 31.928 8.182 -37.445 1.00 63.88 88 ASN A C 1
ATOM 731 O O . ASN A 1 88 ? 32.846 8.211 -36.628 1.00 63.88 88 ASN A O 1
ATOM 735 N N . ASN A 1 89 ? 30.694 7.790 -37.108 1.00 73.44 89 ASN A N 1
ATOM 736 C CA . ASN A 1 89 ? 30.468 7.191 -35.791 1.00 73.44 89 ASN A CA 1
ATOM 737 C C . ASN A 1 89 ? 29.298 6.205 -35.709 1.00 73.44 89 ASN A C 1
ATOM 739 O O . ASN A 1 89 ? 28.346 6.367 -34.950 1.00 73.44 89 ASN A O 1
ATOM 743 N N . ARG A 1 90 ? 29.418 5.126 -36.489 1.00 82.31 90 ARG A N 1
ATOM 744 C CA . ARG A 1 90 ? 28.510 3.970 -36.457 1.00 82.31 90 ARG A CA 1
ATOM 745 C C . ARG A 1 90 ? 28.372 3.364 -35.051 1.00 82.31 90 ARG A C 1
ATOM 747 O O . ARG A 1 90 ? 27.289 2.945 -34.674 1.00 82.31 90 ARG A O 1
ATOM 754 N N . GLU A 1 91 ? 29.441 3.399 -34.255 1.00 85.62 91 GLU A N 1
ATOM 755 C CA . GLU A 1 91 ? 29.448 2.906 -32.873 1.00 85.62 91 GLU A CA 1
ATOM 756 C C . GLU A 1 91 ? 28.559 3.742 -31.934 1.00 85.62 91 GLU A C 1
ATOM 758 O O . GLU A 1 91 ? 27.834 3.190 -31.106 1.00 85.62 91 GLU A O 1
ATOM 763 N N . ALA A 1 92 ? 28.569 5.073 -32.063 1.00 84.00 92 ALA A N 1
ATOM 764 C CA . ALA A 1 92 ? 27.698 5.942 -31.270 1.00 84.00 92 ALA A CA 1
ATOM 765 C C . ALA A 1 92 ? 26.214 5.725 -31.616 1.00 84.00 92 ALA A C 1
ATOM 767 O O . ALA A 1 92 ? 25.363 5.712 -30.723 1.00 84.00 92 ALA A O 1
ATOM 768 N N . ASP A 1 93 ? 25.919 5.500 -32.899 1.00 88.62 93 ASP A N 1
ATOM 769 C CA . ASP A 1 93 ? 24.581 5.149 -33.375 1.00 88.62 93 ASP A CA 1
ATOM 770 C C . ASP A 1 93 ? 24.108 3.801 -32.822 1.00 88.62 93 ASP A C 1
ATOM 772 O O . ASP A 1 93 ? 23.010 3.726 -32.267 1.00 88.62 93 ASP A O 1
ATOM 776 N N . ASP A 1 94 ? 24.942 2.762 -32.911 1.00 90.56 94 ASP A N 1
ATOM 777 C CA . ASP A 1 94 ? 24.611 1.424 -32.416 1.00 90.56 94 ASP A CA 1
ATOM 778 C C . ASP A 1 94 ? 24.367 1.438 -30.895 1.00 90.56 94 ASP A C 1
ATOM 780 O O . ASP A 1 94 ? 23.358 0.908 -30.422 1.00 90.56 94 ASP A O 1
ATOM 784 N N . ASN A 1 95 ? 25.220 2.127 -30.128 1.00 90.94 95 ASN A N 1
ATOM 785 C CA . ASN A 1 95 ? 25.058 2.284 -28.679 1.00 90.94 95 ASN A CA 1
ATOM 786 C C . ASN A 1 95 ? 23.765 3.035 -28.311 1.00 90.94 95 ASN A C 1
ATOM 788 O O . ASN A 1 95 ? 23.063 2.651 -27.372 1.00 90.94 95 ASN A O 1
ATOM 792 N N . TYR A 1 96 ? 23.424 4.098 -29.047 1.00 93.19 96 TYR A N 1
ATOM 793 C CA . TYR A 1 96 ? 22.170 4.824 -28.839 1.00 93.19 96 TYR A CA 1
ATOM 794 C C . TYR A 1 96 ? 20.951 3.941 -29.131 1.00 93.19 96 TYR A C 1
ATOM 796 O O . TYR A 1 96 ? 20.008 3.918 -28.338 1.00 93.19 96 TYR A O 1
ATOM 804 N N . VAL A 1 97 ? 20.966 3.194 -30.239 1.00 94.50 97 VAL A N 1
ATOM 805 C CA . VAL A 1 97 ? 19.858 2.309 -30.630 1.00 94.50 97 VAL A CA 1
ATOM 806 C C . VAL A 1 97 ? 19.659 1.187 -29.611 1.00 94.50 97 VAL A C 1
ATOM 808 O O . VAL A 1 97 ? 18.519 0.923 -29.228 1.00 94.50 97 VAL A O 1
ATOM 811 N N . GLN A 1 98 ? 20.737 0.569 -29.121 1.00 94.94 98 GLN A N 1
ATOM 812 C CA . GLN A 1 98 ? 20.653 -0.459 -28.079 1.00 94.94 98 GLN A CA 1
ATOM 813 C C . GLN A 1 98 ? 20.030 0.089 -26.789 1.00 94.94 98 GLN A C 1
ATOM 815 O O . GLN A 1 98 ? 19.098 -0.508 -26.245 1.00 94.94 98 GLN A O 1
ATOM 820 N N . GLN A 1 99 ? 20.478 1.261 -26.326 1.00 96.06 99 GLN A N 1
ATOM 821 C CA . GLN A 1 99 ? 19.912 1.874 -25.124 1.00 96.06 99 GLN A CA 1
ATOM 822 C C . GLN A 1 99 ? 18.449 2.301 -25.334 1.00 96.06 99 GLN A C 1
ATOM 824 O O . GLN A 1 99 ? 17.626 2.173 -24.427 1.00 96.06 99 GLN A O 1
ATOM 829 N N . LEU A 1 100 ? 18.092 2.763 -26.537 1.00 95.00 100 LEU A N 1
ATOM 830 C CA . LEU A 1 100 ? 16.715 3.118 -26.882 1.00 95.00 100 LEU A CA 1
ATOM 831 C C . LEU A 1 100 ? 15.794 1.895 -26.811 1.00 95.00 100 LEU A C 1
ATOM 833 O O . LEU A 1 100 ? 14.708 1.988 -26.239 1.00 95.00 100 LEU A O 1
ATOM 837 N N . GLN A 1 101 ? 16.236 0.751 -27.338 1.00 95.56 101 GLN A N 1
ATOM 838 C CA . GLN A 1 101 ? 15.498 -0.511 -27.247 1.00 95.56 101 GLN A CA 1
ATOM 839 C C . GLN A 1 101 ? 15.312 -0.951 -25.791 1.00 95.56 101 GLN A C 1
ATOM 841 O O . GLN A 1 101 ? 14.210 -1.355 -25.415 1.00 95.56 101 GLN A O 1
ATOM 846 N N . LYS A 1 102 ? 16.347 -0.808 -24.952 1.00 93.88 102 LYS A N 1
ATOM 847 C CA . LYS A 1 102 ? 16.262 -1.107 -23.515 1.00 93.88 102 LYS A CA 1
ATOM 848 C C . LYS A 1 102 ? 15.195 -0.252 -22.823 1.00 93.88 102 LYS A C 1
ATOM 850 O O . LYS A 1 102 ? 14.293 -0.789 -22.182 1.00 93.88 102 LYS A O 1
ATOM 855 N N . VAL A 1 103 ? 15.225 1.067 -23.029 1.00 93.06 103 VAL A N 1
ATOM 856 C CA . VAL A 1 103 ? 14.232 1.997 -22.459 1.00 93.06 103 VAL A CA 1
ATOM 857 C C . VAL A 1 103 ? 12.820 1.701 -22.971 1.00 93.06 103 VAL A C 1
ATOM 859 O O . VAL A 1 103 ? 11.870 1.724 -22.191 1.00 93.06 103 VAL A O 1
ATOM 862 N N . GLN A 1 104 ? 12.6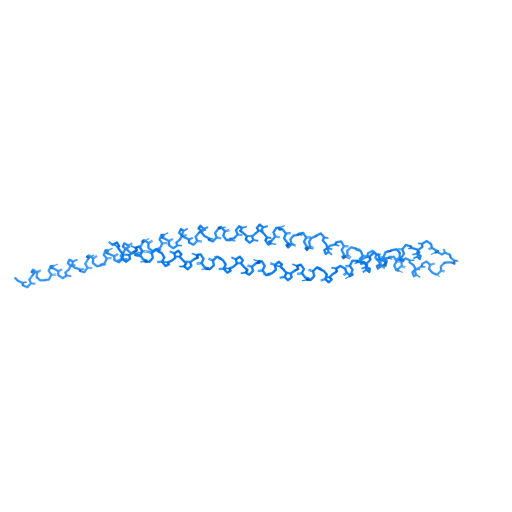53 1.383 -24.257 1.00 92.19 104 GLN A N 1
ATOM 863 C CA . GLN A 1 104 ? 11.353 0.986 -24.811 1.00 92.19 104 GLN A CA 1
ATOM 864 C C . GLN A 1 104 ? 10.822 -0.300 -24.163 1.00 92.19 104 GLN A C 1
ATOM 866 O O . GLN A 1 104 ? 9.635 -0.370 -23.833 1.00 92.19 104 GLN A O 1
ATOM 871 N N . GLY A 1 105 ? 11.697 -1.280 -23.919 1.00 90.44 105 GLY A N 1
ATOM 872 C CA . GLY A 1 105 ? 11.379 -2.481 -23.147 1.00 90.44 105 GLY A CA 1
ATOM 873 C C . GLY A 1 105 ? 10.886 -2.140 -21.739 1.00 90.44 105 GLY A C 1
ATOM 874 O O . GLY A 1 105 ? 9.782 -2.537 -21.362 1.00 90.44 105 GLY A O 1
ATOM 875 N N . ASN A 1 106 ? 11.630 -1.314 -21.003 1.00 87.94 106 ASN A N 1
ATOM 876 C CA . ASN A 1 106 ? 11.259 -0.873 -19.654 1.00 87.94 106 ASN A CA 1
ATOM 877 C C . ASN A 1 106 ? 9.901 -0.146 -19.626 1.00 87.94 106 ASN A C 1
ATOM 879 O O . ASN A 1 106 ? 9.047 -0.435 -18.783 1.00 87.94 106 ASN A O 1
ATOM 883 N N . ILE A 1 107 ? 9.650 0.750 -20.589 1.00 85.50 107 ILE A N 1
ATOM 884 C CA . ILE A 1 107 ? 8.367 1.461 -20.726 1.00 85.50 107 ILE A CA 1
ATOM 885 C C . ILE A 1 107 ? 7.221 0.479 -20.988 1.00 85.50 107 ILE A C 1
ATOM 887 O O . ILE A 1 107 ? 6.138 0.631 -20.420 1.00 85.50 107 ILE A O 1
ATOM 891 N N . SER A 1 108 ? 7.442 -0.553 -21.806 1.00 85.56 108 SER A N 1
ATOM 892 C CA . SER A 1 108 ? 6.415 -1.568 -22.070 1.00 85.56 108 SER A CA 1
ATOM 893 C C . SER A 1 108 ? 6.012 -2.328 -20.797 1.00 85.56 108 SER A C 1
ATOM 895 O O . SER A 1 108 ? 4.836 -2.649 -20.601 1.00 85.56 108 SER A O 1
ATOM 897 N N . HIS A 1 109 ? 6.959 -2.521 -19.873 1.00 84.50 109 HIS A N 1
ATOM 898 C CA . HIS A 1 109 ? 6.722 -3.145 -18.573 1.00 84.50 109 HIS A CA 1
ATOM 899 C C . HIS A 1 109 ? 6.058 -2.203 -17.558 1.00 84.50 109 HIS A C 1
ATOM 901 O O . HIS A 1 109 ? 5.415 -2.679 -16.623 1.00 84.50 109 HIS A O 1
ATOM 907 N N . LEU A 1 110 ? 6.111 -0.881 -17.755 1.00 81.69 110 LEU A N 1
ATOM 908 C CA . LEU A 1 110 ? 5.483 0.100 -16.860 1.00 81.69 110 LEU A CA 1
ATOM 909 C C . LEU A 1 110 ? 3.974 -0.145 -16.690 1.00 81.69 110 LEU A C 1
ATOM 911 O O . LEU A 1 110 ? 3.426 0.015 -15.601 1.00 81.69 110 LEU A O 1
ATOM 915 N N . LYS A 1 111 ? 3.294 -0.615 -17.743 1.00 80.12 111 LYS A N 1
ATOM 916 C CA . LYS A 1 111 ? 1.871 -0.978 -17.67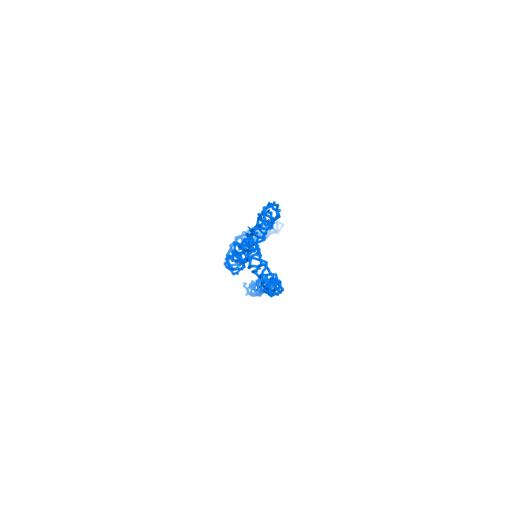0 1.00 80.12 111 LYS A CA 1
ATOM 917 C C . LYS A 1 111 ? 1.617 -2.173 -16.745 1.00 80.12 111 LYS A C 1
ATOM 919 O O . LYS A 1 111 ? 0.639 -2.168 -15.998 1.00 80.12 111 LYS A O 1
ATOM 924 N N . ALA A 1 112 ? 2.485 -3.185 -16.781 1.00 83.00 112 ALA A N 1
ATOM 925 C CA . ALA A 1 112 ? 2.414 -4.316 -15.857 1.00 83.00 112 ALA A CA 1
ATOM 926 C C . ALA A 1 112 ? 2.676 -3.860 -14.416 1.00 83.00 112 ALA A C 1
ATOM 928 O O . ALA A 1 112 ? 2.042 -4.348 -13.483 1.00 83.00 112 ALA A O 1
ATOM 929 N N . HIS A 1 113 ? 3.544 -2.870 -14.245 1.00 80.56 113 HIS A N 1
ATOM 930 C CA . HIS A 1 113 ? 3.841 -2.310 -12.939 1.00 80.56 113 HIS A CA 1
ATOM 931 C C . HIS A 1 113 ? 2.696 -1.507 -12.332 1.00 80.56 113 HIS A C 1
ATOM 933 O O . HIS A 1 113 ? 2.367 -1.739 -11.177 1.00 80.56 113 HIS A O 1
ATOM 939 N N . TYR A 1 114 ? 1.990 -0.673 -13.103 1.00 81.31 114 TYR A N 1
ATOM 940 C CA . TYR A 1 114 ? 0.767 -0.023 -12.605 1.00 81.31 114 TYR A CA 1
ATOM 941 C C . TYR A 1 114 ? -0.273 -1.031 -12.111 1.00 81.31 114 TYR A C 1
ATOM 943 O O . TYR A 1 114 ? -0.959 -0.787 -11.119 1.00 81.31 114 TYR A O 1
ATOM 951 N N . ARG A 1 115 ? -0.374 -2.183 -12.782 1.00 85.44 115 ARG A N 1
ATOM 952 C CA . ARG A 1 115 ? -1.241 -3.271 -12.331 1.00 85.44 115 ARG A CA 1
ATOM 953 C C . ARG A 1 115 ? -0.769 -3.843 -10.993 1.00 85.44 115 ARG A C 1
ATOM 955 O O . ARG A 1 115 ? -1.584 -3.950 -10.085 1.00 85.44 115 ARG A O 1
ATOM 962 N N . LYS A 1 116 ? 0.530 -4.126 -10.846 1.00 83.88 116 LYS A N 1
ATOM 963 C CA . LYS A 1 116 ? 1.112 -4.567 -9.567 1.00 83.88 116 LYS A CA 1
ATOM 964 C C . LYS A 1 116 ? 0.887 -3.546 -8.448 1.00 83.88 116 LYS A C 1
ATOM 966 O O . LYS A 1 116 ? 0.566 -3.950 -7.338 1.00 83.88 116 LYS A O 1
ATOM 971 N N . THR A 1 117 ? 1.005 -2.246 -8.731 1.00 82.94 117 THR A N 1
ATOM 972 C CA . THR A 1 117 ? 0.690 -1.175 -7.772 1.00 82.94 117 THR A CA 1
ATOM 973 C C . THR A 1 117 ? -0.753 -1.258 -7.308 1.00 82.94 117 THR A C 1
ATOM 975 O O . THR A 1 117 ? -1.010 -1.269 -6.110 1.00 82.94 117 THR A O 1
ATOM 978 N N . ALA A 1 118 ? -1.697 -1.367 -8.246 1.00 86.31 118 ALA A N 1
ATOM 979 C CA . ALA A 1 118 ? -3.108 -1.490 -7.907 1.00 86.31 118 ALA A CA 1
ATOM 980 C C . ALA A 1 118 ? -3.386 -2.747 -7.066 1.00 86.31 118 ALA A C 1
ATOM 982 O O . ALA A 1 118 ? -4.170 -2.688 -6.122 1.00 86.31 118 ALA A O 1
ATOM 983 N N . ASP A 1 119 ? -2.730 -3.866 -7.375 1.00 86.31 119 ASP A N 1
ATOM 984 C CA . ASP A 1 119 ? -2.875 -5.110 -6.619 1.00 86.31 119 ASP A CA 1
ATOM 985 C C . ASP A 1 119 ? -2.297 -4.988 -5.200 1.00 86.31 119 ASP A C 1
ATOM 987 O O . ASP A 1 119 ? -2.945 -5.408 -4.243 1.00 86.31 119 ASP A O 1
ATOM 991 N N . ALA A 1 120 ? -1.143 -4.341 -5.030 1.00 83.56 120 ALA A N 1
ATOM 992 C CA . ALA A 1 120 ? -0.576 -4.068 -3.711 1.00 83.56 120 ALA A CA 1
ATOM 993 C C . ALA A 1 120 ? -1.445 -3.106 -2.888 1.00 83.56 120 ALA A C 1
ATOM 995 O O . ALA A 1 120 ? -1.653 -3.326 -1.697 1.00 83.56 120 ALA A O 1
ATOM 996 N N . THR A 1 121 ? -2.010 -2.067 -3.513 1.00 84.38 121 THR A N 1
ATOM 997 C CA . THR A 1 121 ? -2.969 -1.173 -2.847 1.00 84.38 121 THR A CA 1
ATOM 998 C C . THR A 1 121 ? -4.215 -1.933 -2.395 1.00 84.38 121 THR A C 1
ATOM 1000 O O . THR A 1 121 ? -4.690 -1.704 -1.287 1.00 84.38 121 THR A O 1
ATOM 1003 N N . ARG A 1 122 ? -4.728 -2.870 -3.204 1.00 88.19 122 ARG A N 1
ATOM 1004 C CA . ARG A 1 122 ? -5.846 -3.731 -2.787 1.00 88.19 122 ARG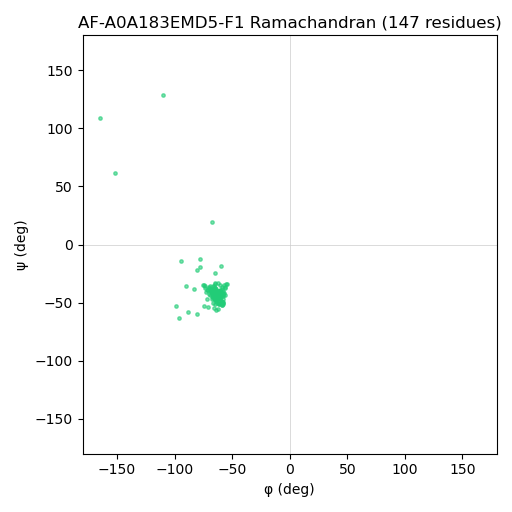 A CA 1
ATOM 1005 C C . ARG A 1 122 ? -5.479 -4.598 -1.591 1.00 88.19 122 ARG A C 1
ATOM 1007 O O . ARG A 1 122 ? -6.265 -4.663 -0.661 1.00 88.19 122 ARG A O 1
ATOM 1014 N N . GLN A 1 123 ? -4.294 -5.207 -1.587 1.00 85.00 123 GLN A N 1
ATOM 1015 C CA . GLN A 1 123 ? -3.833 -6.003 -0.444 1.00 85.00 123 GLN A CA 1
ATOM 1016 C C . GLN A 1 123 ? -3.752 -5.168 0.837 1.00 85.00 123 GLN A C 1
ATOM 1018 O O . GLN A 1 123 ? -4.182 -5.632 1.886 1.00 85.00 123 GLN A O 1
ATOM 1023 N N . LEU A 1 124 ? -3.267 -3.925 0.751 1.00 84.56 124 LEU A N 1
ATOM 1024 C CA . LEU A 1 124 ? -3.263 -3.008 1.890 1.00 84.56 124 LEU A CA 1
ATOM 1025 C C . LEU A 1 124 ? -4.684 -2.720 2.398 1.00 84.56 124 LEU A C 1
ATOM 1027 O O . LEU A 1 124 ? -4.913 -2.735 3.603 1.00 84.56 124 LEU A O 1
ATOM 1031 N N . ILE A 1 125 ? -5.635 -2.481 1.490 1.00 87.56 125 ILE A N 1
ATOM 1032 C CA . ILE A 1 125 ? -7.046 -2.267 1.845 1.00 87.56 125 ILE A CA 1
ATOM 1033 C C . ILE A 1 125 ? -7.637 -3.512 2.515 1.00 87.56 125 ILE A C 1
ATOM 1035 O O . ILE A 1 125 ? -8.336 -3.377 3.509 1.00 87.56 125 ILE A O 1
ATOM 1039 N N . THR A 1 126 ? -7.318 -4.711 2.032 1.00 87.81 126 THR A N 1
ATOM 1040 C CA . THR A 1 126 ? -7.764 -5.958 2.668 1.00 87.81 126 THR A CA 1
ATOM 1041 C C . THR A 1 126 ? -7.175 -6.128 4.069 1.00 87.81 126 THR A C 1
ATOM 1043 O O . THR A 1 126 ? -7.901 -6.475 4.987 1.00 87.81 126 THR A O 1
ATOM 1046 N N . ILE A 1 127 ? -5.887 -5.823 4.275 1.00 84.12 127 ILE A N 1
ATOM 1047 C CA . ILE A 1 127 ? -5.267 -5.864 5.614 1.00 84.12 127 ILE A CA 1
ATOM 1048 C C . ILE A 1 127 ? -5.957 -4.877 6.571 1.00 84.12 127 ILE A C 1
ATOM 1050 O O . ILE A 1 127 ? -6.172 -5.191 7.740 1.00 84.12 127 ILE A O 1
ATOM 1054 N N . LEU A 1 128 ? -6.307 -3.688 6.072 1.00 83.62 128 LEU A N 1
ATOM 1055 C CA . LEU A 1 128 ? -7.073 -2.686 6.814 1.00 83.62 128 LEU A CA 1
ATOM 1056 C C . LEU A 1 128 ? -8.455 -3.212 7.215 1.00 83.62 128 LEU A C 1
ATOM 1058 O O . LEU A 1 128 ? -8.827 -3.107 8.380 1.00 83.62 128 LEU A O 1
ATOM 1062 N N . GLU A 1 129 ? -9.197 -3.768 6.260 1.00 88.75 129 GLU A N 1
ATOM 1063 C CA . GLU A 1 129 ? -10.534 -4.332 6.467 1.00 88.75 129 GLU A CA 1
ATOM 1064 C C . GLU A 1 129 ? -10.504 -5.462 7.506 1.00 88.75 129 GLU A C 1
ATOM 1066 O O . GLU A 1 129 ? -11.170 -5.356 8.535 1.00 88.75 129 GLU A O 1
ATOM 1071 N N . ASP A 1 130 ? -9.619 -6.448 7.326 1.00 86.50 130 ASP A N 1
ATOM 1072 C CA . ASP A 1 130 ? -9.439 -7.571 8.254 1.00 86.50 130 ASP A CA 1
ATOM 1073 C C . ASP A 1 130 ? -9.115 -7.105 9.683 1.00 86.50 130 ASP A C 1
ATOM 1075 O O . ASP A 1 130 ? -9.536 -7.721 10.666 1.00 86.50 130 ASP A O 1
ATOM 1079 N N . HIS A 1 131 ? -8.330 -6.033 9.830 1.00 84.50 131 HIS A N 1
ATOM 1080 C CA . HIS A 1 131 ? -8.003 -5.487 11.143 1.00 84.50 131 HIS A CA 1
ATOM 1081 C C . HIS A 1 131 ? -9.216 -4.839 11.815 1.00 84.50 131 HIS A C 1
ATOM 1083 O O . HIS A 1 131 ? -9.441 -5.062 13.007 1.00 84.50 131 HIS A O 1
ATOM 1089 N N . PHE A 1 132 ? -10.011 -4.066 11.072 1.00 83.81 132 PHE A N 1
ATOM 1090 C CA . PHE A 1 132 ? -11.214 -3.442 11.620 1.00 83.81 132 PHE A CA 1
ATOM 1091 C C . PHE A 1 132 ? -12.273 -4.476 12.003 1.00 83.81 132 PHE A C 1
ATOM 1093 O O . PHE A 1 132 ? -12.867 -4.345 13.076 1.00 83.81 132 PHE A O 1
ATOM 1100 N N . ASP A 1 133 ? -12.445 -5.526 11.201 1.00 88.75 133 ASP A N 1
ATOM 1101 C CA . ASP A 1 133 ? -13.367 -6.621 11.510 1.00 88.75 133 ASP A CA 1
ATOM 1102 C C . ASP A 1 133 ? -12.946 -7.359 12.788 1.00 88.75 133 ASP A C 1
ATOM 1104 O O . ASP A 1 133 ? -13.747 -7.517 13.709 1.00 88.75 133 ASP A O 1
ATOM 1108 N N . LYS A 1 134 ? -11.656 -7.700 12.934 1.00 85.56 134 LYS A N 1
ATOM 1109 C CA . LYS A 1 134 ? -11.135 -8.302 14.177 1.00 85.56 134 LYS A CA 1
ATOM 1110 C C . LYS A 1 134 ? -11.363 -7.409 15.395 1.00 85.56 134 LYS A C 1
ATOM 1112 O O . LYS A 1 134 ? -11.749 -7.901 16.458 1.00 85.56 134 LYS A O 1
ATOM 1117 N N . CYS A 1 135 ? -11.126 -6.103 15.258 1.00 80.31 135 CYS A N 1
ATOM 1118 C CA . CYS A 1 135 ? -11.384 -5.142 16.328 1.00 80.31 135 CYS A CA 1
ATOM 1119 C C . CYS A 1 135 ? -12.866 -5.143 16.738 1.00 80.31 135 CYS A C 1
ATOM 1121 O O . CYS A 1 135 ? -13.173 -5.110 17.935 1.00 80.31 135 CYS A O 1
ATOM 1123 N N . ALA A 1 136 ? -13.779 -5.196 15.764 1.00 83.88 136 ALA A N 1
ATOM 1124 C CA . ALA A 1 136 ? -15.216 -5.244 16.004 1.00 83.88 136 ALA A CA 1
ATOM 1125 C C . ALA A 1 136 ? -15.627 -6.540 16.723 1.00 83.88 136 ALA A C 1
ATOM 1127 O O . ALA A 1 136 ? -16.229 -6.465 17.798 1.00 83.88 136 ALA A O 1
ATOM 1128 N N . ASP A 1 137 ? -15.209 -7.699 16.208 1.00 86.94 137 ASP A N 1
ATOM 1129 C CA . ASP A 1 137 ? -15.518 -9.021 16.769 1.00 86.94 137 ASP A CA 1
ATOM 1130 C C . ASP A 1 137 ? -15.040 -9.159 18.220 1.00 86.94 137 ASP A C 1
ATOM 1132 O O . ASP A 1 137 ? -15.753 -9.647 19.104 1.00 86.94 137 ASP A O 1
ATOM 1136 N N . MET A 1 138 ? -13.816 -8.708 18.505 1.00 80.88 138 MET A N 1
ATOM 1137 C CA . MET A 1 138 ? -13.274 -8.763 19.861 1.00 80.88 138 MET A CA 1
ATOM 1138 C C . MET A 1 138 ? -13.990 -7.815 20.816 1.00 80.88 138 MET A C 1
ATOM 1140 O O . MET A 1 138 ? -14.210 -8.174 21.978 1.00 80.88 138 MET A O 1
ATOM 1144 N N . THR A 1 139 ? -14.357 -6.622 20.343 1.00 79.38 139 THR A N 1
ATOM 1145 C CA . THR A 1 139 ? -15.132 -5.663 21.136 1.00 79.38 139 THR A CA 1
ATOM 1146 C C . THR A 1 139 ? -16.495 -6.252 21.489 1.00 79.38 139 THR A C 1
ATOM 1148 O O . THR A 1 139 ? -16.883 -6.230 22.658 1.00 79.38 139 THR A O 1
ATOM 1151 N N . GLU A 1 140 ? -17.190 -6.843 20.516 1.00 85.75 140 GLU A N 1
ATOM 1152 C CA . GLU A 1 140 ? -18.484 -7.495 20.719 1.00 85.75 140 GLU A CA 1
ATOM 1153 C C . GLU A 1 140 ? -18.382 -8.672 21.700 1.00 85.75 140 GLU A C 1
ATOM 1155 O O . GLU A 1 140 ? -19.099 -8.710 22.703 1.00 85.75 140 GLU A O 1
ATOM 1160 N N . SER A 1 141 ? -17.433 -9.586 21.477 1.00 81.88 141 SER A N 1
ATOM 1161 C CA . SER A 1 141 ? -17.209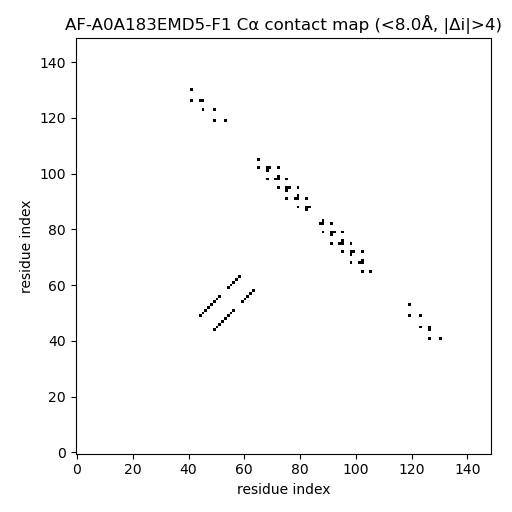 -10.759 22.331 1.00 81.88 141 SER A CA 1
ATOM 1162 C C . SER A 1 141 ? -16.961 -10.379 23.795 1.00 81.88 141 SER A C 1
ATOM 1164 O O . SER A 1 141 ? -17.536 -10.963 24.721 1.00 81.88 141 SER A O 1
ATOM 1166 N N . ARG A 1 142 ? -16.146 -9.347 24.038 1.00 75.44 142 ARG A N 1
ATOM 1167 C CA . ARG A 1 142 ? -15.855 -8.886 25.401 1.00 75.44 142 ARG A CA 1
ATOM 1168 C C . ARG A 1 142 ? -17.020 -8.134 26.034 1.00 75.44 142 ARG A C 1
ATOM 1170 O O . ARG A 1 142 ? -17.239 -8.303 27.233 1.00 75.44 142 ARG A O 1
ATOM 1177 N N . LEU A 1 143 ? -17.780 -7.358 25.260 1.00 78.38 143 LEU A N 1
ATOM 1178 C CA . LEU A 1 143 ? -19.001 -6.711 25.742 1.00 78.38 143 LEU A CA 1
ATOM 1179 C C . LEU A 1 143 ? -20.027 -7.764 26.194 1.00 78.38 143 LEU A C 1
ATOM 1181 O O . LEU A 1 143 ? -20.639 -7.623 27.250 1.00 78.38 143 LEU A O 1
ATOM 1185 N N . GLU A 1 144 ? -20.165 -8.854 25.439 1.00 83.19 144 GLU A N 1
ATOM 1186 C CA . GLU A 1 144 ? -21.004 -9.995 25.813 1.00 83.19 144 GLU A CA 1
ATOM 1187 C C . GLU A 1 144 ? -20.516 -10.704 27.081 1.00 83.19 144 GLU A C 1
ATOM 1189 O O . GLU A 1 144 ? -21.331 -11.098 27.916 1.00 83.19 144 GLU A O 1
ATOM 1194 N N . HIS A 1 145 ? -19.202 -10.838 27.274 1.00 76.06 145 HIS A N 1
ATOM 1195 C CA . HIS A 1 145 ? -18.650 -11.347 28.530 1.00 76.06 145 HIS A CA 1
ATOM 1196 C C . HIS A 1 145 ? -18.924 -10.414 29.715 1.00 76.06 145 HIS A C 1
ATOM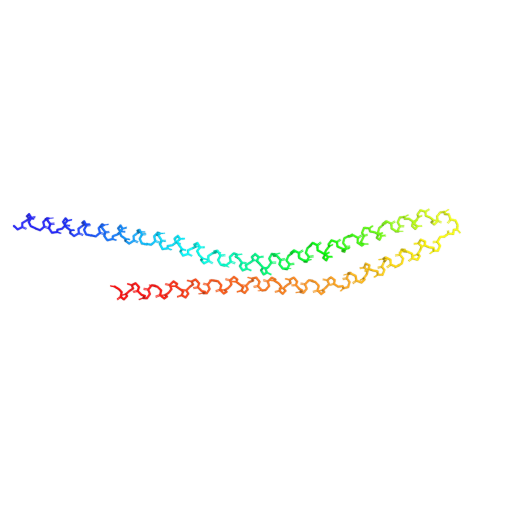 1198 O O . HIS A 1 145 ? -19.314 -10.896 30.775 1.00 76.06 145 HIS A O 1
ATOM 1204 N N . ALA A 1 146 ? -18.772 -9.099 29.540 1.00 70.56 146 ALA A N 1
ATOM 1205 C CA . ALA A 1 146 ? -19.021 -8.113 30.590 1.00 70.56 146 ALA A CA 1
ATOM 1206 C C . ALA A 1 146 ? -20.497 -8.068 31.014 1.00 70.56 146 ALA A C 1
ATOM 1208 O O . ALA A 1 146 ? -20.782 -7.944 32.196 1.00 70.56 146 ALA A O 1
ATOM 1209 N N . LYS A 1 147 ? -21.442 -8.230 30.077 1.00 72.19 147 LYS A N 1
ATOM 1210 C CA . LYS A 1 147 ? -22.881 -8.322 30.396 1.00 72.19 147 LYS A CA 1
ATOM 1211 C C . LYS A 1 147 ? -23.249 -9.567 31.213 1.00 72.19 147 LYS A C 1
ATOM 1213 O O . LYS A 1 147 ? -24.309 -9.587 31.832 1.00 72.19 147 LYS A O 1
ATOM 1218 N N . LYS A 1 148 ? -22.439 -10.627 31.132 1.00 76.50 148 LYS A N 1
ATOM 1219 C CA . LYS A 1 148 ? -22.680 -11.920 31.793 1.00 76.50 148 LYS A CA 1
ATOM 1220 C C . LYS A 1 148 ? -21.979 -12.049 33.149 1.00 76.50 148 LYS A C 1
ATOM 1222 O O . LYS A 1 148 ? -22.285 -13.001 33.865 1.00 76.50 148 LYS A O 1
ATOM 1227 N N . ALA A 1 149 ? -21.026 -11.166 33.449 1.00 62.50 149 ALA A N 1
ATOM 1228 C CA . ALA A 1 149 ? -20.272 -11.120 34.701 1.00 62.50 149 ALA A CA 1
ATOM 1229 C C . ALA A 1 149 ? -21.004 -10.274 35.751 1.00 62.50 149 ALA A C 1
ATOM 1231 O O . ALA A 1 149 ? -20.937 -10.660 36.939 1.00 62.50 149 ALA A O 1
#

Solvent-accessible surface area (backbone atoms only — not comparable to full-atom values): 7926 Å² total; per-residue (Å²): 110,71,66,58,52,51,50,52,56,51,49,53,50,52,51,53,52,50,51,53,51,51,50,50,52,50,52,52,54,46,51,53,54,49,57,47,55,57,46,50,56,50,51,49,50,45,44,55,60,44,46,61,51,45,50,43,47,48,58,61,48,57,48,43,53,50,52,51,43,50,51,52,37,54,50,34,48,50,53,31,63,61,40,67,79,43,101,77,51,70,66,41,50,52,55,31,52,54,38,46,52,51,44,52,51,53,56,64,47,46,62,59,46,54,50,52,50,54,52,51,53,49,51,52,52,49,55,51,49,56,49,53,51,52,53,48,55,52,52,52,56,49,51,56,50,61,77,73,107

Nearest PDB structures (foldseek):
  8i21-assembly1_A  TM=4.705E-01  e=8.099E-01  Saccharomyces cerevisiae S288C
  7pg5-assembly1_B  TM=5.671E-01  e=4.788E+00  Homo sapiens